Protein AF-A0A7Y0DQC5-F1 (afdb_monomer_lite)

InterPro domains:
  IPR021096 Vibrio phage VSK, Orf152 [PF12472] (65-107)

Secondary structure (DSSP, 8-state):
--HHHHHHHHHHHHTT-SSHHHHHHHSTT--HHHHHHHHTTS----HHHHHHHHHHTT--HHHHHHHHHHHH--SHHHHHHHHHHHHHHHHHHHHHHHHHHHHHHHHHHHHHGGGS--

pLDDT: mean 89.01, std 13.41, range [42.84, 98.19]

Sequence (118 aa):
MNFSYELTQKYKEFKGYTQDKQVCLDVNGLTTGNLSDIKKERRHLTANQVIFICKEMEIDFKPELIKLAIERSKTKEEVSAWTEVAKKISAACVAGLLLITASFTQVQGAHSRKHHSL

Organism: NCBI:txid394751

Structure (mmCIF, N/CA/C/O backbone):
data_AF-A0A7Y0DQC5-F1
#
_entry.id   AF-A0A7Y0DQC5-F1
#
loop_
_atom_site.group_PDB
_atom_site.id
_atom_site.type_symbol
_atom_site.label_atom_id
_atom_site.label_alt_id
_atom_site.label_comp_id
_atom_site.label_asym_id
_atom_site.label_entity_id
_atom_site.label_seq_id
_atom_site.pdbx_PDB_ins_code
_atom_site.Cartn_x
_atom_site.Cartn_y
_atom_site.Cartn_z
_atom_site.occupancy
_atom_site.B_iso_or_equiv
_atom_site.auth_seq_id
_atom_site.auth_comp_id
_atom_site.auth_asym_id
_atom_site.auth_atom_id
_atom_site.pdbx_PDB_model_num
ATOM 1 N N . MET A 1 1 ? 5.856 10.492 0.191 1.00 72.50 1 MET A N 1
ATOM 2 C CA . MET A 1 1 ? 5.254 9.382 0.954 1.00 72.50 1 MET A CA 1
ATOM 3 C C . MET A 1 1 ? 4.922 8.302 -0.051 1.0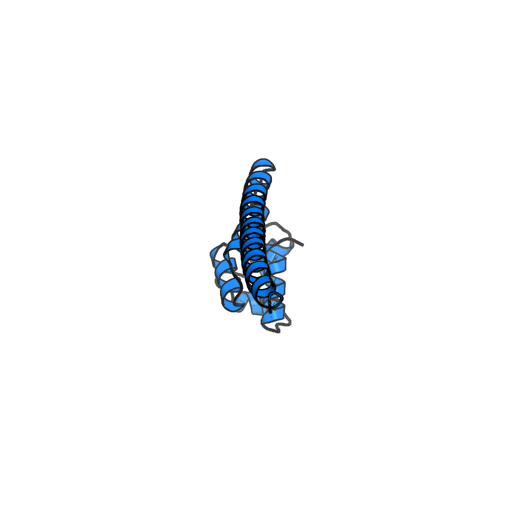0 72.50 1 MET A C 1
ATOM 5 O O . MET A 1 1 ? 4.276 8.631 -1.035 1.00 72.50 1 MET A O 1
ATOM 9 N N . ASN A 1 2 ? 5.435 7.086 0.118 1.00 93.25 2 ASN A N 1
ATOM 10 C CA . ASN A 1 2 ? 5.164 6.005 -0.828 1.00 93.25 2 ASN A CA 1
ATOM 11 C C . ASN A 1 2 ? 3.745 5.444 -0.668 1.00 93.25 2 ASN A C 1
ATOM 13 O O . ASN A 1 2 ? 3.110 5.615 0.378 1.00 93.25 2 ASN A O 1
ATOM 17 N N . PHE A 1 3 ? 3.276 4.766 -1.716 1.00 96.88 3 PHE A N 1
ATOM 18 C CA . PHE A 1 3 ? 1.927 4.216 -1.795 1.00 96.88 3 PHE A CA 1
ATOM 19 C C . PHE A 1 3 ? 1.623 3.245 -0.645 1.00 96.88 3 PHE A C 1
ATOM 21 O O . PHE A 1 3 ? 0.587 3.360 0.009 1.00 96.88 3 PHE A O 1
ATOM 28 N N . SER A 1 4 ? 2.541 2.326 -0.348 1.00 97.25 4 SER A N 1
ATOM 29 C CA . SER A 1 4 ? 2.375 1.333 0.715 1.00 97.25 4 SER A CA 1
ATOM 30 C C . SER A 1 4 ? 2.129 1.966 2.092 1.00 97.25 4 SER A C 1
ATOM 32 O O . SER A 1 4 ? 1.241 1.534 2.837 1.00 97.25 4 SER A O 1
ATOM 34 N N . TYR A 1 5 ? 2.876 3.016 2.442 1.00 96.75 5 TYR A N 1
ATOM 35 C CA . TYR A 1 5 ? 2.672 3.746 3.693 1.00 96.75 5 TYR A CA 1
ATOM 36 C C . TYR A 1 5 ? 1.379 4.572 3.653 1.00 96.75 5 TYR A C 1
ATOM 38 O O . TYR A 1 5 ? 0.655 4.603 4.646 1.00 96.75 5 TYR A O 1
ATOM 46 N N . GLU A 1 6 ? 1.055 5.196 2.516 1.00 97.00 6 GLU A N 1
ATOM 47 C CA . GLU A 1 6 ? -0.185 5.965 2.331 1.00 97.00 6 GLU A CA 1
ATOM 48 C C . GLU A 1 6 ? -1.427 5.098 2.551 1.00 97.00 6 GLU A C 1
ATOM 50 O O . GLU A 1 6 ? -2.300 5.462 3.339 1.00 97.00 6 GLU A O 1
ATOM 55 N N . LEU A 1 7 ? -1.484 3.922 1.922 1.00 97.25 7 LEU A N 1
ATOM 56 C CA . LEU A 1 7 ? -2.594 2.987 2.089 1.00 97.25 7 LEU A CA 1
ATOM 57 C C . LEU A 1 7 ? -2.729 2.531 3.549 1.00 97.25 7 LEU A C 1
ATOM 59 O O . LEU A 1 7 ? -3.837 2.445 4.073 1.00 97.25 7 LEU A O 1
ATOM 63 N N . THR A 1 8 ? -1.601 2.301 4.228 1.00 96.56 8 THR A N 1
ATOM 64 C CA . THR A 1 8 ? -1.605 1.935 5.652 1.00 96.56 8 THR A CA 1
ATOM 65 C C . THR A 1 8 ? -2.177 3.060 6.522 1.00 96.56 8 THR A C 1
ATOM 67 O O . THR A 1 8 ? -2.951 2.785 7.437 1.00 96.56 8 THR A O 1
ATOM 70 N N . GLN A 1 9 ? -1.833 4.324 6.253 1.00 96.81 9 GLN A N 1
ATOM 71 C CA . GLN A 1 9 ? -2.383 5.453 7.015 1.00 96.81 9 GLN A CA 1
ATOM 72 C C . GLN A 1 9 ? -3.877 5.656 6.742 1.00 96.81 9 GLN A C 1
ATOM 74 O O . GLN A 1 9 ? -4.630 5.848 7.690 1.00 96.81 9 GLN A O 1
ATOM 79 N N . LYS A 1 10 ? -4.337 5.498 5.496 1.00 97.06 10 LYS A N 1
ATOM 80 C CA . LYS A 1 10 ? -5.777 5.532 5.189 1.00 97.06 10 LYS A CA 1
ATOM 81 C C . LYS A 1 10 ? -6.550 4.453 5.942 1.00 97.06 10 LYS A C 1
ATOM 83 O O . LYS A 1 10 ? -7.615 4.722 6.485 1.00 97.06 10 LYS A O 1
ATOM 88 N N . TYR A 1 11 ? -5.997 3.244 6.023 1.00 97.62 11 TYR A N 1
ATOM 89 C CA . TYR A 1 11 ? -6.595 2.163 6.805 1.00 97.62 11 TYR A CA 1
ATOM 90 C C . TYR A 1 11 ? -6.624 2.473 8.306 1.00 97.62 11 TYR A C 1
ATOM 92 O O . TYR A 1 11 ? -7.624 2.234 8.981 1.00 97.62 11 TYR A O 1
ATOM 100 N N . LYS A 1 12 ? -5.536 3.047 8.828 1.00 97.06 12 LYS A N 1
ATOM 101 C CA . LYS A 1 12 ? -5.441 3.496 10.219 1.00 97.06 12 LYS A CA 1
ATOM 102 C C . LYS A 1 12 ? -6.523 4.524 10.553 1.00 97.06 12 LYS A C 1
ATOM 104 O O . LYS A 1 12 ? -7.189 4.389 11.576 1.00 97.06 12 LYS A O 1
ATOM 109 N N . GLU A 1 13 ? -6.693 5.520 9.689 1.00 97.31 13 GLU A N 1
ATOM 110 C CA . GLU A 1 13 ? -7.726 6.551 9.808 1.00 97.31 13 GLU A CA 1
ATOM 111 C C . GLU A 1 13 ? -9.126 5.937 9.730 1.00 97.31 13 GLU A C 1
ATOM 113 O O . GLU A 1 13 ? -9.955 6.207 10.595 1.00 97.31 13 GLU A O 1
ATOM 118 N N . PHE A 1 14 ? -9.361 5.042 8.767 1.00 97.38 14 PHE A N 1
ATOM 119 C CA . PHE A 1 14 ? -10.632 4.337 8.596 1.00 97.38 14 PHE A CA 1
ATOM 120 C C . PHE A 1 14 ? -11.046 3.539 9.841 1.00 97.38 14 PHE A C 1
ATOM 122 O O . PHE A 1 14 ? -12.204 3.585 10.249 1.00 97.38 14 PHE A O 1
ATOM 129 N N . LYS A 1 15 ? -10.103 2.842 10.486 1.00 96.81 15 LYS A N 1
ATOM 130 C CA . LYS A 1 15 ? -10.360 2.099 11.731 1.00 96.81 15 LYS A CA 1
ATOM 131 C C . LYS A 1 15 ? -10.361 2.980 12.991 1.00 96.81 15 LYS A C 1
ATOM 133 O O . LYS A 1 15 ? -10.630 2.475 14.079 1.00 96.81 15 LYS A O 1
ATOM 138 N N . GLY A 1 16 ? -10.039 4.272 12.885 1.00 96.69 16 GLY A N 1
ATOM 139 C CA . GLY A 1 16 ? -9.931 5.176 14.037 1.00 96.69 16 GLY A CA 1
ATOM 140 C C . GLY A 1 16 ? -8.752 4.859 14.965 1.00 96.69 16 GLY A C 1
ATOM 141 O O . GLY A 1 16 ? -8.806 5.112 16.170 1.00 96.69 16 GLY A O 1
ATOM 142 N N . TYR A 1 17 ? -7.680 4.271 14.437 1.00 97.38 17 TYR A N 1
ATOM 143 C CA . TYR A 1 17 ? -6.514 3.887 15.226 1.00 97.38 17 TYR A CA 1
ATOM 144 C C . TYR A 1 17 ? -5.575 5.064 15.489 1.00 97.38 17 TYR A C 1
ATOM 146 O O . TYR A 1 17 ? -5.294 5.891 14.625 1.00 97.38 17 TYR A O 1
ATOM 154 N N . THR A 1 18 ? -4.986 5.088 16.684 1.00 94.88 18 THR A N 1
ATOM 155 C CA . THR A 1 18 ? -3.990 6.107 17.056 1.00 94.88 18 THR A CA 1
ATOM 156 C C . THR A 1 18 ? -2.574 5.651 16.725 1.00 94.88 18 THR A C 1
ATOM 158 O O . THR A 1 18 ? -1.706 6.461 16.386 1.00 94.88 18 THR A O 1
ATOM 161 N N . GLN A 1 19 ? -2.326 4.340 16.760 1.00 93.81 19 GLN A N 1
ATOM 162 C CA . GLN A 1 19 ? -0.990 3.770 16.637 1.00 93.81 19 GLN A CA 1
ATOM 163 C C . GLN A 1 19 ? -0.898 2.786 15.476 1.00 93.81 19 GLN A C 1
ATOM 165 O O . GLN A 1 19 ? -1.742 1.915 15.295 1.00 93.81 19 GLN A O 1
ATOM 170 N N . ASP A 1 20 ? 0.209 2.867 14.746 1.00 92.88 20 ASP A N 1
ATOM 171 C CA . ASP A 1 20 ? 0.516 1.994 13.611 1.00 92.88 20 ASP A CA 1
ATOM 172 C C . ASP A 1 20 ? 0.584 0.506 13.995 1.00 92.88 20 ASP A C 1
ATOM 174 O O . ASP A 1 20 ? 0.300 -0.379 13.188 1.00 92.88 20 ASP A O 1
ATOM 178 N N . LYS A 1 21 ? 0.908 0.218 15.262 1.00 94.81 21 LYS A N 1
ATOM 179 C CA . LYS A 1 21 ? 0.902 -1.144 15.804 1.00 94.81 21 LYS A CA 1
ATOM 180 C C . LYS A 1 21 ? -0.476 -1.805 15.715 1.00 94.81 21 LYS A C 1
ATOM 182 O O . LYS A 1 21 ? -0.533 -3.015 15.570 1.00 94.81 21 LYS A O 1
ATOM 187 N N . GLN A 1 22 ? -1.561 -1.028 15.786 1.00 96.69 22 GLN A N 1
ATOM 188 C CA . GLN A 1 22 ? -2.926 -1.552 15.688 1.00 96.69 22 GLN A CA 1
ATOM 189 C C . GLN A 1 22 ? -3.203 -2.047 14.266 1.00 96.69 22 GLN A C 1
ATOM 191 O O . GLN A 1 22 ? -3.711 -3.144 14.089 1.00 96.69 22 GLN A O 1
ATOM 196 N N . VAL A 1 23 ? -2.734 -1.316 13.250 1.00 95.38 23 VAL A N 1
ATOM 197 C CA . VAL A 1 23 ? -2.807 -1.768 11.851 1.00 95.38 23 VAL A CA 1
ATOM 198 C C . VAL A 1 23 ? -2.031 -3.070 11.638 1.00 95.38 23 VAL A C 1
ATOM 200 O O . VAL A 1 23 ? -2.486 -3.955 10.921 1.00 95.38 23 VAL A O 1
ATOM 203 N N . CYS A 1 24 ? -0.871 -3.209 12.284 1.00 95.06 24 CYS A N 1
ATOM 204 C CA . CYS A 1 24 ? -0.059 -4.426 12.202 1.00 95.06 24 CYS A CA 1
ATOM 205 C C . CYS A 1 24 ? -0.739 -5.650 12.842 1.00 95.06 24 CYS A C 1
ATOM 207 O O . CYS A 1 24 ? -0.419 -6.774 12.473 1.00 95.06 24 CYS A O 1
ATOM 209 N N . LEU A 1 25 ? -1.645 -5.450 13.806 1.00 95.31 25 LEU A N 1
ATOM 210 C CA . LEU A 1 25 ? -2.399 -6.548 14.418 1.00 95.31 25 LEU A CA 1
ATOM 211 C C . LEU A 1 25 ? -3.497 -7.072 13.487 1.00 95.31 25 LEU A C 1
ATOM 213 O O . LEU A 1 25 ? -3.758 -8.271 13.482 1.00 95.31 25 LEU A O 1
ATOM 217 N N . ASP A 1 26 ? -4.090 -6.195 12.679 1.00 95.75 26 ASP A N 1
ATOM 218 C CA . ASP A 1 26 ? -5.143 -6.571 11.732 1.00 95.75 26 ASP A CA 1
ATOM 219 C C . ASP A 1 26 ? -4.571 -7.212 10.464 1.00 95.75 26 ASP A C 1
ATOM 221 O O . ASP A 1 26 ? -5.057 -8.230 9.970 1.00 95.75 26 ASP A O 1
ATOM 225 N N . VAL A 1 27 ? -3.537 -6.587 9.896 1.00 95.50 27 VAL A N 1
ATOM 226 C CA . VAL A 1 27 ? -3.012 -6.963 8.586 1.00 95.50 27 VAL A CA 1
ATOM 227 C C . VAL A 1 27 ? -2.037 -8.125 8.743 1.00 95.50 27 VAL A C 1
ATOM 229 O O . VAL A 1 27 ? -0.874 -7.947 9.110 1.00 95.50 27 VAL A O 1
ATOM 232 N N . ASN A 1 28 ? -2.492 -9.329 8.395 1.00 93.88 28 ASN A N 1
ATOM 233 C CA . ASN A 1 28 ? -1.670 -10.530 8.505 1.00 93.88 28 ASN A CA 1
ATOM 234 C C . ASN A 1 28 ? -0.310 -10.383 7.783 1.00 93.88 28 ASN A C 1
ATOM 236 O O . ASN A 1 28 ? -0.213 -9.935 6.634 1.00 93.88 28 ASN A O 1
ATOM 240 N N . GLY A 1 29 ? 0.766 -10.769 8.472 1.00 91.25 29 GLY A N 1
ATOM 241 C CA . GLY A 1 29 ? 2.140 -10.671 7.971 1.00 91.25 29 GLY A CA 1
ATOM 242 C C . GLY A 1 29 ? 2.716 -9.247 7.903 1.00 91.25 29 GLY A C 1
ATOM 243 O O . GLY A 1 29 ? 3.823 -9.065 7.382 1.00 91.25 29 GLY A O 1
ATOM 244 N N . LEU A 1 30 ? 2.011 -8.223 8.397 1.00 95.12 30 LEU A N 1
ATOM 245 C CA . LEU A 1 30 ? 2.549 -6.871 8.554 1.00 95.12 30 LEU A CA 1
ATOM 246 C C . LEU A 1 30 ? 3.051 -6.682 9.989 1.00 95.12 30 LEU A C 1
ATOM 248 O O . LEU A 1 30 ? 2.284 -6.705 10.938 1.00 95.12 30 LEU A O 1
ATOM 252 N N . THR A 1 31 ? 4.356 -6.482 10.156 1.00 96.12 31 THR A N 1
ATOM 253 C CA . THR A 1 31 ? 4.961 -6.185 11.461 1.00 96.12 31 TH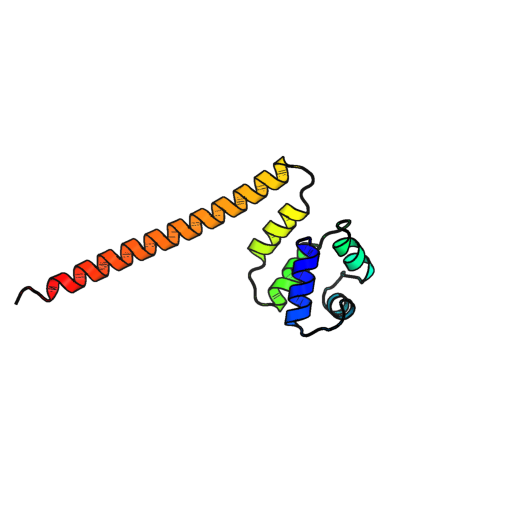R A CA 1
ATOM 254 C C . THR A 1 31 ? 5.297 -4.700 11.573 1.00 96.12 31 THR A C 1
ATOM 256 O O . THR A 1 31 ? 5.440 -3.999 10.569 1.00 96.12 31 THR A O 1
ATOM 259 N N . THR A 1 32 ? 5.513 -4.211 12.793 1.00 95.19 32 THR A N 1
ATOM 260 C CA . THR A 1 32 ? 5.988 -2.836 13.033 1.00 95.19 32 THR A CA 1
ATOM 261 C C . THR A 1 32 ? 7.352 -2.566 12.382 1.00 95.19 32 THR A C 1
ATOM 263 O O . THR A 1 32 ? 7.604 -1.459 11.899 1.00 95.19 32 THR A O 1
ATOM 266 N N . GLY A 1 33 ? 8.213 -3.589 12.303 1.00 95.69 33 GLY A N 1
ATOM 267 C CA . GLY A 1 33 ? 9.469 -3.553 11.549 1.00 95.69 33 GLY A CA 1
ATOM 268 C C . GLY A 1 33 ? 9.232 -3.399 10.046 1.00 95.69 33 GLY A C 1
ATOM 269 O O . GLY A 1 33 ? 9.781 -2.482 9.438 1.00 95.69 33 GLY A O 1
ATOM 270 N N . ASN A 1 34 ? 8.330 -4.208 9.470 1.00 95.69 34 ASN A N 1
ATOM 271 C CA . ASN A 1 34 ? 7.938 -4.087 8.061 1.00 95.69 34 ASN A CA 1
ATOM 272 C C . ASN A 1 34 ? 7.408 -2.685 7.756 1.00 95.69 34 ASN A C 1
ATOM 274 O O . ASN A 1 34 ? 7.774 -2.109 6.737 1.00 95.69 34 ASN A O 1
ATOM 278 N N . LEU A 1 35 ? 6.579 -2.118 8.635 1.00 95.19 35 LEU A N 1
ATOM 279 C CA . LEU A 1 35 ? 6.032 -0.783 8.425 1.00 95.19 35 LEU A CA 1
ATOM 280 C C . LEU A 1 35 ? 7.096 0.317 8.533 1.00 95.19 35 LEU A C 1
ATOM 282 O O . LEU A 1 35 ? 7.080 1.273 7.761 1.00 95.19 35 LEU A O 1
ATOM 286 N N . SER A 1 36 ? 8.057 0.161 9.444 1.00 95.56 36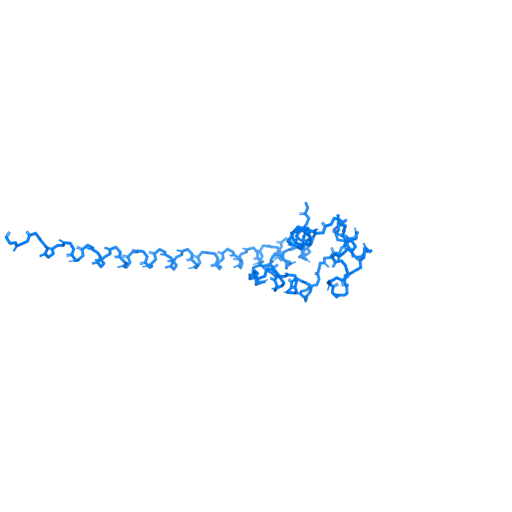 SER A N 1
ATOM 287 C CA . SER A 1 36 ? 9.215 1.058 9.536 1.00 95.56 36 SER A CA 1
ATOM 288 C C . SER A 1 36 ? 10.066 1.016 8.264 1.00 95.56 36 SER A C 1
ATOM 290 O O . SER A 1 36 ? 10.546 2.055 7.811 1.00 95.56 36 SER A O 1
ATOM 292 N N . ASP A 1 37 ? 10.234 -0.166 7.668 1.00 96.81 37 ASP A N 1
ATOM 293 C CA . ASP A 1 37 ? 10.929 -0.337 6.390 1.00 96.81 37 ASP A CA 1
ATOM 294 C C . ASP A 1 37 ? 10.139 0.226 5.213 1.00 96.81 37 ASP A C 1
ATOM 296 O O . ASP A 1 37 ? 10.731 0.862 4.342 1.00 96.81 37 ASP A O 1
ATOM 300 N N . ILE A 1 38 ? 8.815 0.060 5.220 1.00 96.25 38 ILE A N 1
ATOM 301 C CA . ILE A 1 38 ? 7.910 0.673 4.245 1.00 96.25 38 ILE A CA 1
ATOM 302 C C . ILE A 1 38 ? 8.015 2.193 4.319 1.00 96.25 38 ILE A C 1
ATOM 304 O O . ILE A 1 38 ? 8.224 2.837 3.300 1.00 96.25 38 ILE A O 1
ATOM 308 N N . LYS A 1 39 ? 7.980 2.792 5.513 1.00 94.19 39 LYS A N 1
ATOM 309 C CA . LYS A 1 39 ? 8.144 4.245 5.689 1.00 94.19 39 LYS A CA 1
ATOM 310 C C . LYS A 1 39 ? 9.480 4.764 5.141 1.00 94.19 39 LYS A C 1
ATOM 312 O O . LYS A 1 39 ? 9.555 5.905 4.699 1.00 94.19 39 LYS A O 1
ATOM 317 N N . LYS A 1 40 ? 10.520 3.926 5.170 1.00 94.94 40 LYS A N 1
ATOM 318 C CA . LYS A 1 40 ? 11.859 4.206 4.629 1.00 94.94 40 LYS A CA 1
ATOM 319 C C . LYS A 1 40 ? 12.037 3.765 3.172 1.00 94.94 40 LYS A C 1
ATOM 321 O O . LYS A 1 40 ? 13.167 3.761 2.699 1.00 94.94 40 LYS A O 1
ATOM 326 N N . GLU A 1 41 ? 10.968 3.346 2.492 1.00 91.94 41 GLU A N 1
ATOM 327 C CA . GLU A 1 41 ? 10.988 2.904 1.087 1.00 91.94 41 GLU A CA 1
ATOM 328 C C . GLU A 1 41 ? 11.906 1.695 0.821 1.00 91.94 41 GLU A C 1
ATOM 330 O O . GLU A 1 41 ? 12.286 1.419 -0.312 1.00 91.94 41 GLU A O 1
ATOM 335 N N . ARG A 1 42 ? 12.251 0.922 1.860 1.00 94.06 42 ARG A N 1
ATOM 336 C CA . ARG A 1 42 ? 13.080 -0.294 1.738 1.00 94.06 42 ARG A CA 1
ATOM 337 C C . ARG A 1 42 ? 12.258 -1.547 1.448 1.00 94.06 42 ARG A C 1
ATOM 339 O O . ARG A 1 42 ? 12.808 -2.597 1.121 1.00 94.06 42 ARG A O 1
ATOM 346 N N . ARG A 1 43 ? 10.945 -1.456 1.640 1.00 95.31 43 ARG A N 1
ATOM 347 C CA . ARG A 1 43 ? 9.972 -2.535 1.483 1.00 95.31 43 ARG A CA 1
ATOM 348 C C . ARG A 1 43 ? 8.652 -1.937 1.008 1.00 95.31 43 ARG A C 1
ATOM 350 O O . ARG A 1 43 ? 8.383 -0.767 1.245 1.00 95.31 43 ARG A O 1
ATOM 357 N N . HIS A 1 44 ? 7.814 -2.772 0.411 1.00 96.75 44 HIS A N 1
ATOM 358 C CA . HIS A 1 44 ? 6.450 -2.427 0.025 1.00 96.75 44 HIS A CA 1
ATOM 359 C C . HIS A 1 44 ? 5.473 -3.438 0.625 1.00 96.75 44 HIS A C 1
ATOM 361 O O . HIS A 1 44 ? 5.874 -4.537 1.037 1.00 96.75 44 HIS A O 1
ATOM 367 N N . LEU A 1 45 ? 4.191 -3.086 0.654 1.00 97.19 45 LEU A N 1
ATOM 368 C CA . LEU A 1 45 ? 3.138 -4.045 0.960 1.00 97.19 45 LEU A CA 1
ATOM 369 C C . LEU A 1 45 ? 3.139 -5.187 -0.065 1.00 97.19 45 LEU A C 1
ATOM 371 O O . LEU A 1 45 ? 3.548 -5.058 -1.221 1.00 97.19 45 LEU A O 1
ATOM 375 N N . THR A 1 46 ? 2.667 -6.347 0.369 1.00 97.44 46 THR A N 1
ATOM 376 C CA . THR A 1 46 ? 2.369 -7.456 -0.542 1.00 97.44 46 THR A CA 1
ATOM 377 C C . THR A 1 46 ? 0.990 -7.266 -1.175 1.00 97.44 46 THR A C 1
ATOM 379 O O . THR A 1 46 ? 0.127 -6.599 -0.607 1.00 97.44 46 THR A O 1
ATOM 382 N N . ALA A 1 47 ? 0.745 -7.901 -2.326 1.00 97.56 47 ALA A N 1
ATOM 383 C CA . ALA A 1 47 ? -0.559 -7.827 -2.992 1.00 97.56 47 ALA A CA 1
ATOM 384 C C . ALA A 1 47 ? -1.706 -8.297 -2.078 1.00 97.56 47 ALA A C 1
ATOM 386 O O . ALA A 1 47 ? -2.749 -7.656 -2.025 1.00 97.56 47 ALA A O 1
ATOM 387 N N . ASN A 1 48 ? -1.490 -9.359 -1.295 1.00 97.75 48 ASN A N 1
ATOM 388 C CA . ASN A 1 48 ? -2.488 -9.865 -0.351 1.00 97.75 48 ASN A CA 1
ATOM 389 C C . ASN A 1 48 ? -2.808 -8.855 0.757 1.00 97.75 48 ASN A C 1
ATOM 391 O O . ASN A 1 48 ? -3.968 -8.715 1.129 1.00 97.75 48 ASN A O 1
ATOM 395 N N . GLN A 1 49 ? -1.802 -8.127 1.251 1.00 97.81 49 GLN A N 1
ATOM 396 C CA . GLN A 1 49 ? -2.012 -7.082 2.255 1.00 97.81 49 GLN A CA 1
ATOM 397 C C . GLN A 1 49 ? -2.800 -5.907 1.677 1.00 97.81 49 GLN A C 1
ATOM 399 O O . GLN A 1 49 ? -3.721 -5.423 2.326 1.00 97.81 49 GLN A O 1
ATOM 404 N N . VAL A 1 50 ? -2.498 -5.493 0.441 1.00 98.06 50 VAL A N 1
ATOM 405 C CA . VAL A 1 50 ? -3.277 -4.457 -0.257 1.00 98.06 50 VAL A CA 1
ATOM 406 C C . VAL A 1 50 ? -4.725 -4.902 -0.449 1.00 98.06 50 VAL A C 1
ATOM 408 O O . VAL A 1 50 ? -5.636 -4.150 -0.115 1.00 98.06 50 VAL A O 1
ATOM 411 N N . ILE A 1 51 ? -4.952 -6.129 -0.928 1.00 98.19 51 ILE A N 1
ATOM 412 C CA . ILE A 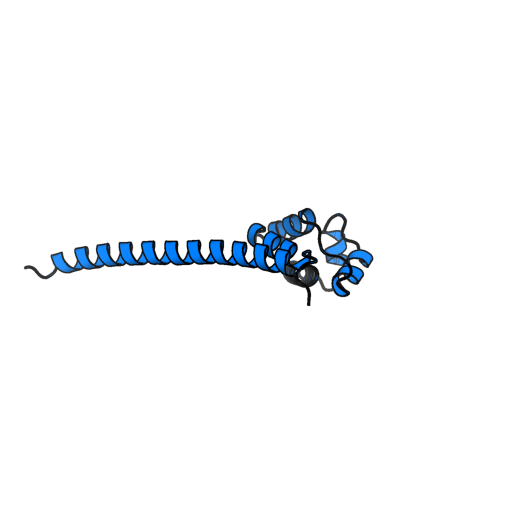1 51 ? -6.302 -6.678 -1.122 1.00 98.19 51 ILE A CA 1
ATOM 413 C C . ILE A 1 51 ? -7.065 -6.727 0.202 1.00 98.19 51 ILE A C 1
ATOM 415 O O . ILE A 1 51 ? -8.232 -6.350 0.231 1.00 98.19 51 ILE A O 1
ATOM 419 N N . PHE A 1 52 ? -6.424 -7.176 1.283 1.00 97.94 52 PHE A N 1
ATOM 420 C CA . PHE A 1 52 ? -7.032 -7.214 2.610 1.00 97.94 52 PHE A CA 1
ATOM 421 C C . PHE A 1 52 ? -7.466 -5.817 3.064 1.00 97.94 52 PHE A C 1
ATOM 423 O O . PHE A 1 52 ? -8.643 -5.611 3.341 1.00 97.94 52 PHE A O 1
ATOM 430 N N . ILE A 1 53 ? -6.546 -4.848 3.045 1.00 97.81 53 ILE A N 1
ATOM 431 C CA . ILE A 1 53 ? -6.823 -3.467 3.460 1.00 97.81 53 ILE A CA 1
ATOM 432 C C . ILE A 1 53 ? -7.967 -2.863 2.636 1.00 97.81 53 ILE A C 1
ATOM 434 O O . ILE A 1 53 ? -8.897 -2.289 3.194 1.00 97.81 53 ILE A O 1
ATOM 438 N N . CYS A 1 54 ? -7.927 -3.021 1.311 1.00 98.00 54 CYS A N 1
ATOM 439 C CA . CYS A 1 54 ? -8.955 -2.468 0.432 1.00 98.00 54 CYS A CA 1
ATOM 440 C C . CYS A 1 54 ? -10.329 -3.101 0.678 1.00 98.00 54 CYS A C 1
ATOM 442 O O . CYS A 1 54 ? -11.331 -2.394 0.673 1.00 98.00 54 CYS A O 1
ATOM 444 N N . LYS A 1 55 ? -10.382 -4.418 0.916 1.00 97.56 55 LYS A N 1
ATOM 445 C CA . LYS A 1 55 ? -11.634 -5.120 1.226 1.00 97.56 55 LYS A CA 1
ATOM 446 C C . LYS A 1 55 ? -12.229 -4.668 2.553 1.00 97.56 55 LYS A C 1
ATOM 448 O O . LYS A 1 55 ? -13.428 -4.434 2.605 1.00 97.56 55 LYS A O 1
ATOM 453 N N . GLU A 1 56 ? -11.404 -4.509 3.583 1.00 97.06 56 GLU A N 1
ATOM 454 C CA . GLU A 1 56 ? -11.850 -4.001 4.885 1.00 97.06 56 GLU A CA 1
ATOM 455 C C . GLU A 1 56 ? -12.402 -2.573 4.805 1.00 97.06 56 GLU A C 1
ATOM 457 O O . GLU A 1 56 ? -13.279 -2.211 5.580 1.00 97.06 56 GLU A O 1
ATOM 462 N N . MET A 1 57 ? -11.883 -1.764 3.878 1.00 97.31 57 MET A N 1
ATOM 463 C CA . MET A 1 57 ? -12.341 -0.396 3.621 1.00 97.31 57 MET A CA 1
ATOM 464 C C . MET A 1 57 ? -13.467 -0.307 2.578 1.00 97.31 57 MET A C 1
ATOM 466 O O . MET A 1 57 ? -13.877 0.799 2.237 1.00 97.31 57 MET A O 1
ATOM 470 N N . GLU A 1 58 ? -13.920 -1.436 2.027 1.00 96.62 58 GLU A N 1
ATOM 471 C CA . GLU A 1 58 ? -14.922 -1.504 0.951 1.00 96.62 58 GLU A CA 1
ATOM 472 C C . GLU A 1 58 ? -14.562 -0.687 -0.314 1.00 96.62 58 GLU A C 1
ATOM 474 O O . GLU A 1 58 ? -15.433 -0.184 -1.024 1.00 96.62 58 GLU A O 1
ATOM 479 N N . ILE A 1 59 ? -13.269 -0.580 -0.643 1.00 96.12 59 ILE A N 1
ATOM 480 C CA . ILE A 1 59 ? -12.774 0.091 -1.860 1.00 96.12 59 ILE A CA 1
ATOM 481 C C . ILE A 1 59 ? -12.269 -0.917 -2.903 1.00 96.12 59 ILE A C 1
ATOM 483 O O . ILE A 1 59 ? -11.815 -2.016 -2.572 1.00 96.12 59 ILE A O 1
ATOM 487 N N . ASP A 1 60 ? -12.311 -0.551 -4.191 1.00 95.62 60 ASP A N 1
ATOM 488 C CA . ASP A 1 60 ? -11.803 -1.432 -5.250 1.00 95.62 60 ASP A CA 1
ATOM 489 C C . ASP A 1 60 ? -10.279 -1.582 -5.156 1.00 95.62 60 ASP A C 1
ATOM 491 O O . ASP A 1 60 ? -9.519 -0.630 -5.320 1.00 95.62 60 ASP A O 1
ATOM 495 N N . PHE A 1 61 ? -9.824 -2.814 -4.939 1.00 96.81 61 PHE A N 1
ATOM 496 C CA . PHE A 1 61 ? -8.407 -3.138 -4.795 1.00 96.81 61 PHE A CA 1
ATOM 497 C C . PHE A 1 61 ? -7.644 -3.116 -6.127 1.00 96.81 61 PHE A C 1
ATOM 499 O O . PHE A 1 61 ? -6.420 -3.013 -6.129 1.00 96.81 61 PHE A O 1
ATOM 506 N N . LYS A 1 62 ? -8.324 -3.238 -7.275 1.00 95.44 62 LYS A N 1
ATOM 507 C CA . LYS A 1 62 ? -7.670 -3.324 -8.595 1.00 95.44 62 LYS A CA 1
ATOM 508 C C . LYS A 1 62 ? -6.822 -2.091 -8.938 1.00 95.44 62 LYS A C 1
ATOM 510 O O . LYS A 1 62 ? -5.650 -2.284 -9.268 1.00 95.44 62 LYS A O 1
ATOM 515 N N . PRO A 1 63 ? -7.330 -0.844 -8.849 1.00 94.69 63 PRO A N 1
ATOM 516 C CA . PRO A 1 63 ? -6.498 0.338 -9.085 1.00 94.69 63 PRO A CA 1
ATOM 517 C C . PRO A 1 63 ? -5.352 0.459 -8.071 1.00 94.69 63 PRO A C 1
ATOM 519 O O . PRO A 1 63 ? -4.261 0.901 -8.425 1.00 94.69 63 PRO A O 1
ATOM 522 N N . GLU A 1 64 ? -5.559 0.015 -6.832 1.00 96.94 64 GLU A N 1
ATOM 523 C CA . GLU A 1 64 ? -4.535 0.039 -5.783 1.00 96.94 64 GLU A CA 1
ATOM 524 C C . GLU A 1 64 ? -3.406 -0.975 -6.048 1.00 96.94 64 GLU A C 1
ATOM 526 O O . GLU A 1 64 ? -2.235 -0.685 -5.808 1.00 96.94 64 GLU A O 1
ATOM 531 N N . LEU A 1 65 ? -3.712 -2.130 -6.650 1.00 97.44 65 LEU A N 1
ATOM 532 C CA . LEU A 1 65 ? -2.694 -3.080 -7.112 1.00 97.44 65 LEU A CA 1
ATOM 533 C C . LEU A 1 65 ? -1.835 -2.520 -8.254 1.00 97.44 65 LEU A C 1
ATOM 535 O O . LEU A 1 65 ? -0.648 -2.837 -8.326 1.00 97.44 65 LEU A O 1
ATOM 539 N N . ILE A 1 66 ? -2.394 -1.668 -9.118 1.00 96.31 66 ILE A N 1
ATOM 540 C CA . ILE A 1 66 ? -1.612 -0.983 -10.158 1.00 96.31 66 ILE A CA 1
ATOM 541 C C . ILE A 1 66 ? -0.647 0.017 -9.514 1.00 96.31 66 ILE A C 1
ATOM 543 O O . ILE A 1 66 ? 0.531 0.044 -9.868 1.00 96.31 66 ILE A O 1
ATOM 547 N N . LYS A 1 67 ? -1.105 0.794 -8.524 1.00 96.19 67 LYS A N 1
ATOM 548 C CA . LYS A 1 67 ? -0.227 1.708 -7.773 1.00 96.19 67 LYS A CA 1
ATOM 549 C C . LYS A 1 67 ? 0.887 0.955 -7.051 1.00 96.19 67 LYS A C 1
ATOM 551 O O . LYS A 1 67 ? 2.032 1.398 -7.096 1.00 96.19 67 LYS A O 1
ATOM 556 N N . LEU A 1 68 ? 0.585 -0.210 -6.472 1.00 97.31 68 LEU A N 1
ATOM 557 C CA . LEU A 1 68 ? 1.603 -1.082 -5.887 1.00 97.31 68 LEU A CA 1
ATOM 558 C C . LEU A 1 68 ? 2.630 -1.540 -6.930 1.00 97.31 68 LEU A C 1
ATOM 560 O O . LEU A 1 68 ? 3.825 -1.559 -6.648 1.00 97.31 68 LEU A O 1
ATOM 564 N N . ALA A 1 69 ? 2.185 -1.926 -8.126 1.00 96.06 69 ALA A N 1
ATOM 565 C CA . ALA A 1 69 ? 3.085 -2.353 -9.195 1.00 96.06 69 ALA A CA 1
ATOM 566 C C . ALA A 1 69 ? 4.016 -1.215 -9.644 1.00 96.06 69 ALA A C 1
ATOM 568 O O . ALA A 1 69 ? 5.214 -1.442 -9.816 1.00 96.06 69 ALA A O 1
ATOM 569 N N . ILE A 1 70 ? 3.492 0.012 -9.746 1.00 95.38 70 ILE A N 1
ATOM 570 C CA . ILE 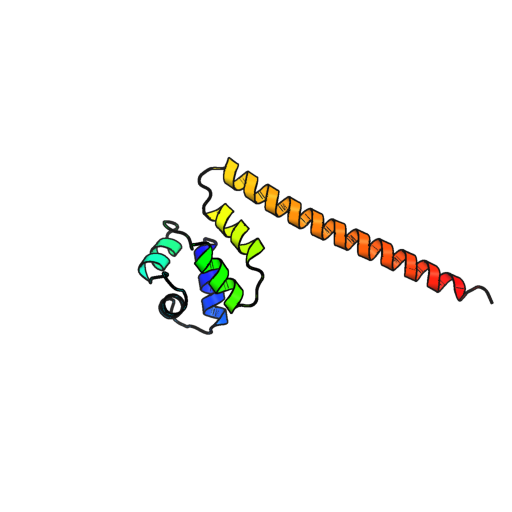A 1 70 ? 4.289 1.217 -10.017 1.00 95.38 70 ILE A CA 1
ATOM 571 C C . ILE A 1 70 ? 5.321 1.435 -8.905 1.00 95.38 70 ILE A C 1
ATOM 573 O O . ILE A 1 70 ? 6.497 1.611 -9.201 1.00 95.38 70 ILE A O 1
ATOM 577 N N . GLU A 1 71 ? 4.908 1.367 -7.636 1.00 95.19 71 GLU A N 1
ATOM 578 C CA . GLU A 1 71 ? 5.803 1.543 -6.482 1.00 95.19 71 GLU A CA 1
ATOM 579 C C . GLU A 1 71 ? 6.936 0.503 -6.455 1.00 95.19 71 GLU A C 1
ATOM 581 O O . GLU A 1 71 ? 8.072 0.825 -6.121 1.00 95.19 71 GLU A O 1
ATOM 586 N N . ARG A 1 72 ? 6.639 -0.747 -6.827 1.00 94.56 72 ARG A N 1
ATOM 587 C CA . ARG A 1 72 ? 7.602 -1.860 -6.831 1.00 94.56 72 ARG A CA 1
ATOM 588 C C . ARG A 1 72 ? 8.517 -1.900 -8.054 1.00 94.56 72 ARG A C 1
ATOM 590 O O . ARG A 1 72 ? 9.444 -2.714 -8.074 1.00 94.56 72 ARG A O 1
ATOM 597 N N . SER A 1 73 ? 8.224 -1.103 -9.075 1.00 94.81 73 SER A N 1
ATOM 598 C CA . SER A 1 73 ? 8.987 -1.086 -10.321 1.00 94.81 73 SER A CA 1
ATOM 599 C C . SER A 1 73 ? 10.390 -0.543 -10.071 1.00 94.81 73 SER A C 1
ATOM 601 O O . SER A 1 73 ? 10.568 0.457 -9.377 1.00 94.81 73 SER A O 1
ATOM 603 N N . LYS A 1 74 ? 11.404 -1.204 -10.632 1.00 91.44 74 LYS A N 1
ATOM 604 C CA . LYS A 1 74 ? 12.815 -0.829 -10.414 1.00 91.44 74 LYS A CA 1
ATOM 605 C C . LYS A 1 74 ? 13.380 0.012 -11.547 1.00 91.44 74 LYS A C 1
ATOM 607 O O . LYS A 1 74 ? 14.396 0.681 -11.370 1.00 91.44 74 LYS A O 1
ATOM 612 N N . THR A 1 75 ? 12.747 -0.054 -12.712 1.00 94.38 75 THR A N 1
ATOM 613 C CA . THR A 1 75 ? 13.200 0.605 -13.937 1.00 94.38 75 THR A CA 1
ATOM 614 C C . THR A 1 75 ? 12.191 1.652 -14.393 1.00 94.38 75 THR A C 1
ATOM 616 O O . THR A 1 75 ? 11.003 1.590 -14.062 1.00 94.38 75 THR A O 1
ATOM 619 N N . LYS A 1 76 ? 12.657 2.634 -15.167 1.00 93.00 76 LYS A N 1
ATOM 620 C CA . LYS A 1 76 ? 11.778 3.675 -15.719 1.00 93.00 76 LYS A CA 1
ATOM 621 C C . LYS A 1 76 ? 10.813 3.087 -16.748 1.00 93.00 76 LYS A C 1
ATOM 623 O O . LYS A 1 76 ? 9.684 3.554 -16.868 1.00 93.00 76 LYS A O 1
ATOM 628 N N . GLU A 1 77 ? 11.248 2.052 -17.452 1.00 93.81 77 GLU A N 1
ATOM 629 C CA . GLU A 1 77 ? 10.490 1.308 -18.450 1.00 93.81 77 GLU A CA 1
ATOM 630 C C . GLU A 1 77 ? 9.301 0.587 -17.806 1.00 93.81 77 GLU A C 1
ATOM 632 O O . GLU A 1 77 ? 8.175 0.725 -18.282 1.00 93.81 77 GLU A O 1
ATOM 637 N N . GLU A 1 78 ? 9.518 -0.106 -16.683 1.00 92.31 78 GLU A N 1
ATOM 638 C CA . GLU A 1 78 ? 8.443 -0.752 -15.915 1.00 92.31 78 GLU A CA 1
ATOM 639 C C . GLU A 1 78 ? 7.436 0.270 -15.374 1.00 92.31 78 GLU A C 1
ATOM 641 O O . GLU A 1 78 ? 6.227 0.098 -15.545 1.00 92.31 78 GLU A O 1
ATOM 646 N N . VAL A 1 79 ? 7.919 1.370 -14.781 1.00 93.38 79 VAL A N 1
ATOM 647 C CA . VAL A 1 79 ? 7.053 2.460 -14.298 1.00 93.38 79 VAL A CA 1
ATOM 648 C C . VAL A 1 79 ? 6.202 3.019 -15.440 1.00 93.38 79 VAL A C 1
ATOM 650 O O . VAL A 1 79 ? 4.995 3.223 -15.276 1.00 93.38 79 VAL A O 1
ATOM 653 N N . SER A 1 80 ? 6.813 3.249 -16.605 1.00 94.38 80 SER A N 1
ATOM 654 C CA . SER A 1 80 ? 6.124 3.745 -17.797 1.00 94.38 80 SER A CA 1
ATOM 655 C C . SER A 1 80 ? 5.053 2.763 -18.271 1.00 94.38 80 SER A C 1
ATOM 657 O O . SER A 1 80 ? 3.909 3.166 -18.485 1.00 94.38 80 SER A O 1
ATOM 659 N N . ALA A 1 81 ? 5.375 1.468 -18.339 1.00 95.88 81 ALA A N 1
ATOM 660 C CA . ALA A 1 81 ? 4.442 0.425 -18.755 1.00 95.88 81 ALA A CA 1
ATOM 661 C C . ALA A 1 81 ? 3.200 0.359 -17.849 1.00 95.88 81 ALA A C 1
ATOM 663 O O . ALA A 1 81 ? 2.071 0.362 -18.342 1.00 95.88 81 ALA A O 1
ATOM 664 N N . TRP A 1 82 ? 3.374 0.371 -16.525 1.00 94.88 82 TRP A N 1
ATOM 665 C CA . TRP A 1 82 ? 2.237 0.369 -15.597 1.00 94.88 82 TRP A CA 1
ATOM 666 C C . TRP A 1 82 ? 1.431 1.669 -15.644 1.00 94.88 82 TRP A C 1
ATOM 668 O O . TRP A 1 82 ? 0.200 1.645 -15.571 1.00 94.88 82 TRP A O 1
ATOM 678 N N . THR A 1 83 ? 2.104 2.805 -15.829 1.00 92.81 83 THR A N 1
ATOM 679 C CA . THR A 1 83 ? 1.444 4.108 -15.983 1.00 92.81 83 THR A CA 1
ATOM 680 C C . THR A 1 83 ? 0.605 4.163 -17.264 1.00 92.81 83 THR A C 1
ATOM 682 O O . THR A 1 83 ? -0.517 4.668 -17.247 1.00 92.81 83 THR A O 1
ATOM 685 N N . GLU A 1 84 ? 1.110 3.622 -18.373 1.00 94.19 84 GLU A N 1
ATOM 686 C CA . GLU A 1 84 ? 0.378 3.463 -19.635 1.00 94.19 84 GLU A CA 1
ATOM 687 C C . GLU A 1 84 ? -0.873 2.598 -19.464 1.00 94.19 84 GLU A C 1
ATOM 689 O O . GLU A 1 84 ? -1.949 2.971 -19.932 1.00 94.19 84 GLU A O 1
ATOM 694 N N . VAL A 1 85 ? -0.754 1.465 -18.765 1.00 94.12 85 VAL A N 1
ATOM 695 C CA . VAL A 1 85 ? -1.894 0.585 -18.464 1.00 94.12 85 VAL A CA 1
ATOM 696 C C . VAL A 1 85 ? -2.964 1.341 -17.675 1.00 94.12 85 VAL A C 1
ATOM 698 O O . VAL A 1 85 ? -4.134 1.331 -18.064 1.00 94.12 85 VAL A O 1
ATOM 701 N N . ALA A 1 86 ? -2.572 2.064 -16.623 1.00 91.81 86 ALA A N 1
ATOM 702 C CA . ALA A 1 86 ? -3.498 2.872 -15.830 1.00 91.81 86 ALA A CA 1
ATOM 703 C C . ALA A 1 86 ? -4.196 3.952 -16.679 1.00 91.81 86 ALA A C 1
ATOM 705 O O . ALA A 1 86 ? -5.412 4.138 -16.585 1.00 91.81 86 ALA A O 1
ATOM 706 N N . LYS A 1 87 ? -3.443 4.631 -17.556 1.00 92.94 87 LYS A N 1
ATOM 707 C CA . LYS A 1 87 ? -3.975 5.646 -18.477 1.00 92.94 87 LYS A CA 1
ATOM 708 C C . LYS A 1 87 ? -4.974 5.060 -19.471 1.00 92.94 87 LYS A C 1
ATOM 710 O O . LYS A 1 87 ? -6.020 5.665 -19.679 1.00 92.94 87 LYS A O 1
ATOM 715 N N . LYS A 1 88 ? -4.688 3.894 -20.057 1.00 93.69 88 LYS A N 1
ATOM 716 C CA . LYS A 1 88 ? -5.584 3.226 -21.020 1.00 93.69 88 LYS A CA 1
ATOM 717 C C . LYS A 1 88 ? -6.916 2.843 -20.381 1.00 93.69 88 LYS A C 1
ATOM 719 O O . LYS A 1 88 ? -7.960 3.084 -20.981 1.00 93.69 88 LYS A O 1
ATOM 724 N N . ILE A 1 89 ? -6.886 2.324 -19.153 1.00 90.62 89 ILE A N 1
ATOM 725 C CA . ILE A 1 89 ? -8.105 2.019 -18.389 1.00 90.62 89 ILE A CA 1
ATOM 726 C C . ILE A 1 89 ? -8.907 3.301 -18.132 1.00 90.62 89 ILE A C 1
ATOM 728 O O . ILE A 1 89 ? -10.098 3.349 -18.427 1.00 90.62 89 ILE A O 1
ATOM 732 N N . SER A 1 90 ? -8.253 4.361 -17.648 1.00 89.00 90 SER A N 1
ATOM 733 C CA . SER A 1 90 ? -8.912 5.648 -17.385 1.00 89.00 90 SER A CA 1
ATOM 734 C C . SER A 1 90 ? -9.537 6.252 -18.651 1.00 89.00 90 SER A C 1
ATOM 736 O O . SER A 1 90 ? -10.707 6.638 -18.647 1.00 89.00 90 SER A O 1
ATOM 738 N N . ALA A 1 91 ? -8.800 6.257 -19.765 1.00 90.31 91 ALA A N 1
ATOM 739 C CA . ALA A 1 91 ? -9.283 6.758 -21.048 1.00 90.31 91 ALA A CA 1
ATOM 740 C C . ALA A 1 91 ? -10.505 5.976 -21.556 1.00 90.31 91 ALA A C 1
ATOM 742 O O . ALA A 1 91 ? -11.462 6.586 -22.030 1.00 90.31 91 ALA A O 1
ATOM 743 N N . ALA A 1 92 ? -10.511 4.646 -21.410 1.00 89.62 92 ALA A N 1
ATOM 744 C CA . ALA A 1 92 ? -11.655 3.815 -21.778 1.00 89.62 92 ALA A CA 1
ATOM 745 C C . ALA A 1 92 ? -12.903 4.139 -20.935 1.00 89.62 92 ALA A C 1
ATOM 747 O O . ALA A 1 92 ? -13.996 4.260 -21.488 1.00 89.62 92 ALA A O 1
ATOM 748 N N . CYS A 1 93 ? -12.748 4.349 -19.623 1.00 86.50 93 CYS A N 1
ATOM 749 C CA . CYS A 1 93 ? -13.852 4.748 -18.745 1.00 86.50 93 CYS A CA 1
ATOM 750 C C . CYS A 1 93 ? -14.439 6.113 -19.135 1.00 86.50 93 CYS A C 1
ATOM 752 O O . CYS A 1 93 ? -15.658 6.256 -19.236 1.00 86.50 93 CYS A O 1
ATOM 754 N N . VAL A 1 94 ? -13.582 7.109 -19.391 1.00 87.81 94 VAL A N 1
ATOM 755 C CA . VAL A 1 94 ? -14.016 8.451 -19.815 1.00 87.81 94 VAL A CA 1
ATOM 756 C C . VAL A 1 94 ? -14.731 8.393 -21.165 1.00 87.81 94 VAL A C 1
ATOM 758 O O . VAL A 1 94 ? -15.807 8.972 -21.311 1.00 87.81 94 VAL A O 1
ATOM 761 N N . ALA A 1 95 ? -14.185 7.656 -22.136 1.00 86.50 95 ALA A N 1
ATOM 762 C CA . ALA A 1 95 ? -14.817 7.478 -23.441 1.00 86.50 95 ALA A CA 1
ATOM 763 C C . ALA A 1 95 ? -16.197 6.808 -23.324 1.00 86.50 95 ALA A C 1
ATOM 765 O O . ALA A 1 95 ? -17.157 7.270 -23.938 1.00 86.50 95 ALA A O 1
ATOM 766 N N . GLY A 1 96 ? -16.324 5.771 -22.490 1.00 84.19 96 GLY A N 1
ATOM 767 C CA . GLY A 1 96 ? -17.605 5.114 -22.221 1.00 84.19 96 GLY A CA 1
ATOM 768 C C . GLY A 1 96 ? -18.652 6.063 -21.628 1.00 84.19 96 GLY A C 1
ATOM 769 O O . GLY A 1 96 ? -19.783 6.106 -22.110 1.00 84.19 96 GLY A O 1
ATOM 770 N N . LEU A 1 97 ? -18.273 6.877 -20.635 1.00 84.50 97 LEU A N 1
ATOM 771 C CA . LEU A 1 97 ? -19.166 7.878 -20.036 1.00 84.50 97 LEU A CA 1
ATOM 772 C C . LEU A 1 97 ? -19.643 8.920 -21.059 1.00 84.50 97 LEU A C 1
ATOM 774 O O . LEU A 1 97 ? -20.826 9.261 -21.070 1.00 84.50 97 LEU A O 1
ATOM 778 N N . LEU A 1 98 ? -18.759 9.390 -21.944 1.00 81.69 98 LEU A N 1
ATOM 779 C CA . LEU A 1 98 ? -19.117 10.334 -23.010 1.00 81.69 98 LEU A CA 1
ATOM 780 C C . LEU A 1 98 ? -20.097 9.733 -24.030 1.00 81.69 98 LEU A C 1
ATOM 782 O O . LEU A 1 98 ? -21.017 10.415 -24.479 1.00 81.69 98 LEU A O 1
ATOM 786 N N . LEU A 1 99 ? -19.939 8.455 -24.381 1.00 83.62 99 LEU A N 1
ATOM 787 C CA . LEU A 1 99 ? -20.866 7.771 -25.288 1.00 83.62 99 LEU A CA 1
ATOM 788 C C . LEU A 1 99 ? -22.261 7.611 -24.666 1.00 83.62 99 LEU A C 1
ATOM 790 O O . LEU A 1 99 ? -23.271 7.787 -25.353 1.00 83.62 99 LEU A O 1
ATOM 794 N N . ILE A 1 100 ? -22.332 7.332 -23.362 1.00 80.31 100 ILE A N 1
ATOM 795 C CA . ILE A 1 100 ? -23.604 7.241 -22.634 1.00 80.31 100 ILE A CA 1
ATOM 796 C C . ILE A 1 100 ? -24.313 8.602 -22.640 1.00 80.31 100 ILE A C 1
ATOM 798 O O . ILE A 1 100 ? -25.477 8.683 -23.035 1.00 80.31 100 ILE A O 1
ATOM 802 N N . THR A 1 101 ? -23.634 9.691 -22.277 1.00 76.31 101 THR A N 1
ATOM 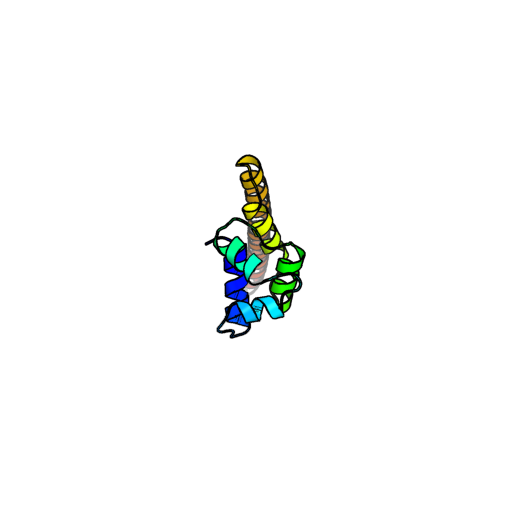803 C CA . THR A 1 101 ? -24.262 11.025 -22.220 1.00 76.31 101 THR A CA 1
ATOM 804 C C . THR A 1 101 ? -24.696 11.540 -23.595 1.00 76.31 101 THR A C 1
ATOM 806 O O . THR A 1 101 ? -25.785 12.109 -23.721 1.00 76.31 101 THR A O 1
ATOM 809 N N . ALA A 1 102 ? -23.911 11.288 -24.647 1.00 72.44 102 ALA A N 1
ATOM 810 C CA . ALA A 1 102 ? -24.299 11.595 -26.025 1.00 72.44 102 ALA A CA 1
ATOM 811 C C . ALA A 1 102 ? -25.585 10.854 -26.443 1.00 72.44 102 ALA A C 1
ATOM 813 O O . ALA A 1 102 ? -26.477 11.440 -27.052 1.00 72.44 102 ALA A O 1
ATOM 814 N N . SER A 1 103 ? -25.732 9.591 -26.044 1.00 69.94 103 SER A N 1
ATOM 815 C CA . SER A 1 103 ? -26.929 8.795 -26.342 1.00 69.94 103 SER A CA 1
ATOM 816 C C . SER A 1 103 ? -28.164 9.297 -25.575 1.00 69.94 103 SER A C 1
ATOM 818 O O . SER A 1 103 ? -29.249 9.433 -26.144 1.00 69.94 103 SER A O 1
ATOM 820 N N . PHE A 1 104 ? -28.009 9.639 -24.289 1.00 68.06 104 PHE A N 1
ATOM 821 C CA . PHE A 1 104 ? -29.103 10.172 -23.461 1.00 68.06 104 PHE A CA 1
ATOM 822 C C . PHE A 1 104 ? -29.602 11.545 -23.941 1.00 68.06 104 PHE A C 1
ATOM 824 O O . PHE A 1 104 ? -30.812 11.787 -23.978 1.00 68.06 104 PHE A O 1
ATOM 831 N N . THR A 1 105 ? -28.699 12.432 -24.363 1.00 66.00 105 THR A N 1
ATOM 832 C CA . THR A 1 105 ? -29.073 13.751 -24.907 1.00 66.00 105 THR A CA 1
ATOM 833 C C . THR A 1 105 ? -29.817 13.646 -26.242 1.00 66.00 105 THR A C 1
ATOM 835 O O . THR A 1 105 ? -30.791 14.374 -26.456 1.00 66.00 105 THR A O 1
ATOM 838 N N . GLN A 1 106 ? -29.451 12.697 -27.113 1.00 60.72 106 GLN A N 1
ATOM 839 C CA . GLN A 1 106 ? -30.190 12.429 -28.355 1.00 60.72 106 GLN A CA 1
ATOM 840 C C . GLN A 1 106 ? -31.630 11.952 -28.094 1.00 60.72 106 GLN A C 1
ATOM 842 O O . GLN A 1 106 ? -32.555 12.391 -28.783 1.00 60.72 106 GLN A O 1
ATOM 847 N N . VAL A 1 107 ? -31.846 11.122 -27.068 1.00 61.53 107 VAL A N 1
ATOM 848 C CA . VAL A 1 107 ? -33.186 10.652 -26.668 1.00 61.53 107 VAL A CA 1
ATOM 849 C C . VAL A 1 107 ? -34.054 11.792 -26.114 1.00 61.53 107 VAL A C 1
ATOM 851 O O . VAL A 1 107 ? -35.209 11.935 -26.520 1.00 61.53 107 VAL A O 1
ATOM 854 N N . GLN A 1 108 ? -33.520 12.657 -25.245 1.00 60.72 108 GLN A N 1
ATOM 855 C CA . GLN A 1 108 ? -34.282 13.798 -24.707 1.00 60.72 108 GLN A CA 1
ATOM 856 C C . GLN A 1 108 ? -34.621 14.844 -25.784 1.00 60.72 108 GLN A C 1
ATOM 858 O O . GLN A 1 108 ? -35.743 15.360 -25.820 1.00 60.72 108 GLN A O 1
ATOM 863 N N . GLY A 1 109 ? -33.701 15.108 -26.720 1.00 59.56 109 GLY A N 1
ATOM 864 C CA . GLY A 1 109 ? -33.944 15.996 -27.864 1.00 59.56 109 GLY A CA 1
ATOM 865 C C . GLY A 1 109 ? -34.982 15.463 -28.866 1.00 59.56 109 GLY A C 1
ATOM 866 O O . GLY A 1 109 ? -35.608 16.245 -29.590 1.00 59.56 109 GLY A O 1
ATOM 867 N N . ALA A 1 110 ? -35.199 14.146 -28.912 1.00 57.41 110 ALA A N 1
ATOM 868 C CA . ALA A 1 110 ? -36.280 13.531 -29.682 1.00 57.41 110 ALA A CA 1
ATOM 869 C C . ALA A 1 110 ? -37.640 13.627 -28.962 1.00 57.41 110 ALA A C 1
ATOM 871 O O . ALA A 1 110 ? -38.662 13.833 -29.616 1.00 57.41 110 ALA A O 1
ATOM 872 N N . HIS A 1 111 ? -37.661 13.541 -27.627 1.00 53.91 111 HIS A N 1
ATOM 873 C CA . HIS A 1 111 ? -38.893 13.640 -26.834 1.00 53.91 111 HIS A CA 1
ATOM 874 C C . HIS A 1 111 ? -39.457 15.074 -26.782 1.00 53.91 111 HIS A C 1
ATOM 876 O O . HIS A 1 111 ? -40.668 15.262 -26.875 1.00 53.91 111 HIS A O 1
ATOM 882 N N . SER A 1 112 ? -38.602 16.103 -26.707 1.00 56.31 112 SER A N 1
ATOM 883 C CA . SER A 1 112 ? -39.044 17.510 -26.622 1.00 56.31 112 SER A CA 1
ATOM 884 C C . SER A 1 112 ? -39.648 18.050 -27.935 1.00 56.31 112 SER A C 1
ATOM 886 O O . SER A 1 112 ? -40.550 18.887 -27.925 1.00 56.31 112 SER A O 1
ATOM 888 N N . ARG A 1 113 ? -39.234 17.506 -29.092 1.00 54.47 113 ARG A N 1
ATOM 889 C CA . ARG A 1 113 ? -39.756 17.905 -30.416 1.00 54.47 113 ARG A CA 1
ATOM 890 C C . ARG A 1 113 ? -41.205 17.489 -30.683 1.00 54.47 113 ARG A C 1
ATOM 892 O O . ARG A 1 113 ? -41.848 18.110 -31.520 1.00 54.47 113 ARG A O 1
ATOM 899 N N . LYS A 1 114 ? -41.736 16.482 -29.981 1.00 54.81 114 LYS A N 1
ATOM 900 C CA . LYS A 1 114 ? -43.136 16.046 -30.150 1.00 54.81 114 LYS A CA 1
ATOM 901 C C . LYS A 1 114 ? -44.158 16.953 -29.453 1.00 54.81 114 LYS A C 1
ATOM 903 O O . LYS A 1 114 ? -45.340 16.839 -29.742 1.00 54.81 114 LYS A O 1
ATOM 908 N N . HIS A 1 115 ? -43.728 17.843 -28.557 1.00 53.41 115 HIS A N 1
ATOM 909 C CA . HIS A 1 115 ? -44.641 18.646 -27.733 1.00 53.41 115 HIS A CA 1
ATOM 910 C C . HIS A 1 115 ? -44.951 20.047 -28.296 1.00 53.41 115 HIS A C 1
ATOM 912 O O . HIS A 1 115 ? -45.756 20.759 -27.708 1.00 53.41 115 HIS A O 1
ATOM 918 N N . HIS A 1 116 ? -44.322 20.449 -29.409 1.00 53.88 116 HIS A N 1
ATOM 919 C CA . HIS A 1 116 ? -44.470 21.778 -30.034 1.00 53.88 116 HIS A CA 1
ATOM 920 C C . HIS A 1 116 ? -45.192 21.740 -31.400 1.00 53.88 116 HIS A C 1
ATOM 922 O O . HIS A 1 116 ? -45.080 22.683 -32.177 1.00 53.88 116 HIS A O 1
ATOM 928 N N . SER A 1 117 ? -45.904 20.655 -31.724 1.00 52.16 117 SER A N 1
ATOM 929 C CA . SER A 1 117 ? -46.615 20.493 -33.006 1.00 52.16 117 SER A CA 1
ATOM 930 C C . SER A 1 117 ? -48.140 20.368 -32.861 1.00 52.16 117 SER A C 1
ATOM 932 O O . SER A 1 117 ? -48.747 19.557 -33.562 1.00 52.16 117 SER A O 1
ATOM 934 N N . LEU A 1 118 ? -48.750 21.126 -31.945 1.00 42.84 118 LEU A N 1
ATOM 935 C CA . LEU A 1 118 ? -50.206 21.286 -31.829 1.00 42.84 118 LEU A CA 1
ATOM 936 C C . LEU A 1 118 ? -50.575 22.765 -31.923 1.00 42.84 118 LEU A C 1
ATOM 938 O O . LEU A 1 118 ? -49.863 23.569 -31.281 1.00 42.84 118 LEU A O 1
#

Radius of gyration: 21.68 Å; chains: 1; bounding box: 63×32×50 Å

Foldseek 3Di:
DALQLVLLVVLCVVVVHPDSCVSQVQQPPRHPVQNVCVVVLNHHDDLSSLVSSCVVVVHDSVVSVLSRQLSPDPDPVSVVVSVVVVVVVVVVVVVVVVVVVVVVVVVVVVVVVVVPPD